Protein AF-V6L851-F1 (afdb_monomer_lite)

Structure (mmCIF, N/CA/C/O backbone):
data_AF-V6L851-F1
#
_entry.id   AF-V6L851-F1
#
loop_
_atom_site.group_PDB
_atom_site.id
_atom_site.type_symbol
_atom_site.label_atom_id
_atom_site.label_alt_id
_atom_site.label_comp_id
_atom_site.label_asym_id
_atom_site.label_entity_id
_atom_site.label_seq_id
_atom_site.pdbx_PDB_ins_code
_atom_site.Cartn_x
_atom_site.Cartn_y
_atom_site.Cartn_z
_atom_site.occupancy
_atom_site.B_iso_or_equiv
_atom_site.auth_seq_id
_atom_site.auth_comp_id
_atom_site.auth_asym_id
_atom_site.auth_atom_id
_atom_site.pdbx_PDB_model_num
ATOM 1 N N . MET A 1 1 ? 1.540 -7.406 -17.369 1.00 78.19 1 MET A N 1
ATOM 2 C CA . MET A 1 1 ? 1.016 -6.466 -16.354 1.00 78.19 1 MET A CA 1
ATOM 3 C C . MET A 1 1 ? 0.398 -7.293 -15.248 1.00 78.19 1 MET A C 1
ATOM 5 O O . MET A 1 1 ? -0.256 -8.276 -15.563 1.00 78.19 1 MET A O 1
ATOM 9 N N . PHE A 1 2 ? 0.642 -6.932 -13.994 1.00 88.00 2 PHE A N 1
ATOM 10 C CA . PHE A 1 2 ? 0.051 -7.583 -12.829 1.00 88.00 2 PHE A CA 1
ATOM 11 C C . PHE A 1 2 ? -0.768 -6.554 -12.055 1.00 88.00 2 PHE A C 1
ATOM 13 O O . PHE A 1 2 ? -0.279 -5.454 -11.803 1.00 88.00 2 PHE A O 1
ATOM 20 N N . ALA A 1 3 ? -1.997 -6.910 -11.696 1.00 93.75 3 ALA A N 1
ATOM 21 C CA . ALA A 1 3 ? -2.876 -6.087 -10.881 1.00 93.75 3 ALA A CA 1
ATOM 22 C C . ALA A 1 3 ? -3.362 -6.904 -9.684 1.00 93.75 3 ALA A C 1
ATOM 24 O O . ALA A 1 3 ? -3.614 -8.103 -9.808 1.00 93.75 3 ALA A O 1
ATOM 25 N N . SER A 1 4 ? -3.479 -6.252 -8.535 1.00 96.06 4 SER A N 1
ATOM 26 C CA . SER A 1 4 ? -4.003 -6.847 -7.312 1.00 96.06 4 SER A CA 1
ATOM 27 C C . SER A 1 4 ? -4.871 -5.839 -6.583 1.00 96.06 4 SER A C 1
ATOM 29 O O . SER A 1 4 ? -4.659 -4.632 -6.694 1.00 96.06 4 SER A O 1
ATOM 31 N N . ARG A 1 5 ? -5.830 -6.346 -5.820 1.00 97.19 5 ARG A N 1
ATOM 32 C CA . ARG A 1 5 ? -6.701 -5.548 -4.975 1.00 97.19 5 ARG A CA 1
ATOM 33 C C . ARG A 1 5 ? -6.783 -6.167 -3.596 1.00 97.19 5 ARG A C 1
ATOM 35 O O . ARG A 1 5 ? -6.938 -7.379 -3.465 1.00 97.19 5 ARG A O 1
ATOM 42 N N . VAL A 1 6 ? -6.702 -5.311 -2.588 1.00 96.62 6 VAL A N 1
ATOM 43 C CA . VAL A 1 6 ? -6.888 -5.670 -1.186 1.00 96.62 6 VAL A CA 1
ATOM 44 C C . VAL A 1 6 ? -7.987 -4.785 -0.615 1.00 96.62 6 VAL A C 1
ATOM 46 O O . VAL A 1 6 ? -7.884 -3.560 -0.674 1.00 96.62 6 VAL A O 1
ATOM 49 N N . ASP A 1 7 ? -9.018 -5.407 -0.053 1.00 98.19 7 ASP A N 1
ATOM 50 C CA . ASP A 1 7 ? -10.091 -4.740 0.681 1.00 98.19 7 ASP A CA 1
ATOM 51 C C . ASP A 1 7 ? -10.039 -5.189 2.154 1.00 98.19 7 ASP A C 1
ATOM 53 O O . ASP A 1 7 ? -9.730 -6.346 2.452 1.00 98.19 7 ASP A O 1
ATOM 57 N N . ALA A 1 8 ? -10.313 -4.268 3.080 1.00 97.75 8 ALA A N 1
ATOM 58 C CA . ALA A 1 8 ? -10.423 -4.568 4.504 1.00 97.75 8 ALA A CA 1
ATOM 59 C C . ALA A 1 8 ? -11.415 -3.628 5.197 1.00 97.75 8 ALA A C 1
ATOM 61 O O . ALA A 1 8 ? -11.254 -2.408 5.158 1.00 97.75 8 ALA A O 1
ATOM 62 N N . ASP A 1 9 ? -12.380 -4.196 5.922 1.00 98.50 9 ASP A N 1
ATOM 63 C CA . ASP A 1 9 ? -13.357 -3.410 6.688 1.00 98.50 9 ASP A CA 1
ATOM 64 C C . ASP A 1 9 ? -12.690 -2.654 7.846 1.00 98.50 9 ASP A C 1
ATOM 66 O O . ASP A 1 9 ? -13.056 -1.523 8.172 1.00 98.50 9 ASP A O 1
ATOM 70 N N . ARG A 1 10 ? -11.672 -3.267 8.467 1.00 97.75 10 ARG A N 1
ATOM 71 C CA . ARG A 1 10 ? -10.898 -2.680 9.565 1.00 97.75 10 ARG A CA 1
ATOM 72 C C . ARG A 1 10 ? -9.435 -3.102 9.495 1.00 97.75 10 ARG A C 1
ATOM 74 O O . ARG A 1 10 ? -9.124 -4.290 9.517 1.00 97.75 10 ARG A O 1
ATOM 81 N N . LEU A 1 11 ? -8.539 -2.120 9.507 1.00 96.75 11 LEU A N 1
ATOM 82 C CA . LEU A 1 11 ? -7.092 -2.306 9.572 1.00 96.75 11 LEU A CA 1
ATOM 83 C C . LEU A 1 11 ? -6.523 -1.503 10.742 1.00 96.75 11 LEU A C 1
ATOM 85 O O . LEU A 1 11 ? -6.700 -0.288 10.808 1.00 96.75 11 LEU A O 1
ATOM 89 N N . ARG A 1 12 ? -5.835 -2.175 11.669 1.00 97.12 12 ARG A N 1
ATOM 90 C CA . ARG A 1 12 ? -5.255 -1.542 12.859 1.00 97.12 12 ARG A CA 1
ATOM 91 C C . ARG A 1 12 ? -3.744 -1.718 12.887 1.00 97.12 12 ARG A C 1
ATOM 93 O O . ARG A 1 12 ? -3.253 -2.842 12.949 1.00 97.12 12 ARG A O 1
ATOM 100 N N . PHE A 1 13 ? -3.032 -0.600 12.942 1.00 96.75 13 PHE A N 1
ATOM 101 C CA . PHE A 1 13 ? -1.604 -0.549 13.219 1.00 96.75 13 PHE A CA 1
ATOM 102 C C . PHE A 1 13 ? -1.398 -0.275 14.706 1.00 96.75 13 PHE A C 1
ATOM 104 O O . PHE A 1 13 ? -1.955 0.679 15.253 1.00 96.75 13 PHE A O 1
ATOM 111 N N . ARG A 1 14 ? -0.636 -1.143 15.379 1.00 96.69 14 ARG A N 1
ATOM 112 C CA . ARG A 1 14 ? -0.235 -0.918 16.778 1.00 96.69 14 ARG A CA 1
ATOM 113 C C . ARG A 1 14 ? 0.920 0.072 16.869 1.00 96.69 14 ARG A C 1
ATOM 115 O O . ARG A 1 14 ? 0.905 0.911 17.752 1.00 96.69 14 ARG A O 1
ATOM 122 N N . ASP A 1 15 ? 1.817 0.010 15.893 1.00 95.69 15 ASP A N 1
ATOM 123 C CA . ASP A 1 15 ? 2.992 0.858 15.743 1.00 95.69 15 ASP A CA 1
ATOM 124 C C . ASP A 1 15 ? 3.188 1.187 14.260 1.00 95.69 15 ASP A C 1
ATOM 126 O O . ASP A 1 15 ? 2.498 0.641 13.391 1.00 95.69 15 ASP A O 1
ATOM 130 N N . ARG A 1 16 ? 4.142 2.073 13.959 1.00 94.94 16 ARG A N 1
ATOM 131 C CA . ARG A 1 16 ? 4.534 2.358 12.576 1.00 94.94 16 ARG A CA 1
ATOM 132 C C . ARG A 1 16 ? 4.966 1.051 11.885 1.00 94.94 16 ARG A C 1
ATOM 134 O O . ARG A 1 16 ? 5.902 0.417 12.364 1.00 94.94 16 ARG A O 1
ATOM 141 N N . PRO A 1 17 ? 4.362 0.670 10.745 1.00 92.62 17 PRO A N 1
ATOM 142 C CA . PRO A 1 17 ? 4.794 -0.513 10.018 1.00 92.62 17 PRO A CA 1
ATOM 143 C C . PRO A 1 17 ? 6.169 -0.289 9.379 1.00 92.62 17 PRO A C 1
ATOM 145 O O . PRO A 1 17 ? 6.431 0.750 8.761 1.00 92.62 17 PRO A O 1
ATOM 148 N N . GLU A 1 18 ? 7.032 -1.292 9.489 1.00 91.19 18 GLU A N 1
ATOM 149 C CA . GLU A 1 18 ? 8.280 -1.365 8.737 1.00 91.19 18 GLU A CA 1
ATOM 150 C C . GLU A 1 18 ? 8.009 -2.058 7.402 1.00 91.19 18 GLU A C 1
ATOM 152 O O . GLU A 1 18 ? 7.623 -3.225 7.351 1.00 91.19 18 GLU A O 1
ATOM 157 N N . THR A 1 19 ? 8.166 -1.320 6.304 1.00 84.75 19 THR A N 1
ATOM 158 C CA . THR A 1 19 ? 7.952 -1.839 4.950 1.00 84.75 19 THR A CA 1
ATOM 159 C C . THR A 1 19 ? 9.182 -1.587 4.096 1.00 84.75 19 THR A C 1
ATOM 161 O O . THR A 1 19 ? 9.646 -0.448 4.020 1.00 84.75 19 THR A O 1
ATOM 164 N N . ASP A 1 20 ? 9.653 -2.620 3.404 1.00 80.81 20 ASP A N 1
ATOM 165 C CA . ASP A 1 20 ? 10.746 -2.547 2.435 1.00 80.81 20 ASP A CA 1
ATOM 166 C C . ASP A 1 20 ? 10.273 -3.110 1.089 1.00 80.81 20 ASP A C 1
ATOM 168 O O . ASP A 1 20 ? 9.601 -4.142 1.040 1.00 80.81 20 ASP A O 1
ATOM 172 N N . VAL A 1 21 ? 10.606 -2.428 -0.009 1.00 72.81 21 VAL A N 1
ATOM 173 C CA . VAL A 1 21 ? 10.260 -2.857 -1.370 1.00 72.81 21 VAL A CA 1
ATOM 174 C C . VAL A 1 21 ? 11.549 -3.028 -2.153 1.00 72.81 21 VAL A C 1
ATOM 176 O O . VAL A 1 21 ? 12.225 -2.058 -2.485 1.00 72.81 21 VAL A O 1
ATOM 179 N N . ARG A 1 22 ? 11.878 -4.278 -2.487 1.00 70.50 22 ARG A N 1
ATOM 180 C CA . ARG A 1 22 ? 13.081 -4.607 -3.257 1.00 70.50 22 ARG A CA 1
ATOM 181 C C . ARG A 1 22 ? 12.718 -4.978 -4.685 1.00 70.50 22 ARG A C 1
ATOM 183 O O . ARG A 1 22 ? 12.137 -6.033 -4.927 1.00 70.50 22 ARG A O 1
ATOM 190 N N . PHE A 1 23 ? 13.137 -4.151 -5.637 1.00 68.00 23 PHE A N 1
ATOM 191 C CA . PHE A 1 23 ? 13.114 -4.502 -7.053 1.00 68.00 23 PHE A CA 1
ATOM 192 C C . PHE A 1 23 ? 14.469 -5.062 -7.475 1.00 68.00 23 PHE A C 1
ATOM 194 O O . PHE A 1 23 ? 15.484 -4.377 -7.397 1.00 68.00 23 PHE A O 1
ATOM 201 N N . ARG A 1 24 ? 14.489 -6.301 -7.976 1.00 66.06 24 ARG A N 1
ATOM 202 C CA . ARG A 1 24 ? 15.636 -6.818 -8.734 1.00 66.06 24 ARG A CA 1
ATOM 203 C C . ARG A 1 24 ? 15.390 -6.553 -10.219 1.00 66.06 24 ARG A C 1
ATOM 205 O O . ARG A 1 24 ? 14.729 -7.333 -10.911 1.00 66.06 24 ARG A O 1
ATOM 212 N N . GLY A 1 25 ? 15.855 -5.396 -10.683 1.00 62.78 25 GLY A N 1
ATOM 213 C CA . GLY A 1 25 ? 15.953 -5.096 -12.110 1.00 62.78 25 GLY A CA 1
ATOM 214 C C . GLY A 1 25 ? 17.023 -5.970 -12.766 1.00 62.78 25 GLY A C 1
ATOM 215 O O . GLY A 1 25 ? 18.009 -6.329 -12.129 1.00 62.78 25 GLY A O 1
ATOM 216 N N . SER A 1 26 ? 16.816 -6.330 -14.026 1.00 67.44 26 SER A N 1
ATOM 217 C CA . SER A 1 26 ? 17.853 -6.880 -14.903 1.00 67.44 26 SER A CA 1
ATOM 218 C C . SER A 1 26 ? 18.118 -5.847 -15.995 1.00 67.44 26 SER A C 1
ATOM 220 O O . SER A 1 26 ? 17.201 -5.093 -16.335 1.00 67.44 26 SER A O 1
ATOM 222 N N . ALA A 1 27 ? 19.340 -5.794 -16.536 1.00 71.75 27 ALA A N 1
ATOM 223 C CA . ALA A 1 27 ? 19.646 -4.925 -17.673 1.00 71.75 27 ALA A CA 1
ATOM 224 C C . ALA A 1 27 ? 18.601 -5.137 -18.784 1.00 71.75 27 ALA A C 1
ATOM 226 O O . ALA A 1 27 ? 18.185 -6.267 -19.047 1.00 71.75 27 ALA A O 1
ATOM 227 N N . GLY A 1 28 ? 18.090 -4.038 -19.337 1.00 71.19 28 GLY A N 1
ATOM 228 C CA . GLY A 1 28 ? 17.029 -4.066 -20.341 1.00 71.19 28 GLY A CA 1
ATOM 229 C C . GLY A 1 28 ? 15.631 -4.364 -19.853 1.00 71.19 28 GLY A C 1
ATOM 230 O O . GLY A 1 28 ? 14.759 -4.623 -20.673 1.00 71.19 28 GLY A O 1
ATOM 231 N N . ARG A 1 29 ? 15.374 -4.298 -18.545 1.00 71.75 29 ARG A N 1
ATOM 232 C CA . ARG A 1 29 ? 14.023 -4.415 -17.997 1.00 71.75 29 ARG A CA 1
ATOM 233 C C . ARG A 1 29 ? 13.686 -3.238 -17.092 1.00 71.75 29 ARG A C 1
ATOM 235 O O . ARG A 1 29 ? 14.164 -3.153 -15.962 1.00 71.75 29 ARG A O 1
ATOM 242 N N . THR A 1 30 ? 12.777 -2.384 -17.545 1.00 76.50 30 THR A N 1
ATOM 243 C CA . THR A 1 30 ? 12.172 -1.330 -16.722 1.00 76.50 30 THR A CA 1
ATOM 244 C C . THR A 1 30 ? 10.945 -1.893 -16.014 1.00 76.50 30 THR A C 1
ATOM 246 O O . THR A 1 30 ? 10.125 -2.570 -16.633 1.00 76.50 30 THR A O 1
ATOM 249 N N . SER A 1 31 ? 10.795 -1.633 -14.715 1.00 78.69 31 SER A N 1
ATOM 250 C CA . SER A 1 31 ? 9.580 -1.968 -13.961 1.00 78.69 31 SER A CA 1
ATOM 251 C C . SER A 1 31 ? 9.048 -0.734 -13.245 1.00 78.69 31 SER A C 1
ATOM 253 O O . SER A 1 31 ? 9.826 0.043 -12.704 1.00 78.69 31 SER A O 1
ATOM 255 N N . ALA A 1 32 ? 7.730 -0.564 -13.244 1.00 82.56 32 ALA A N 1
ATOM 256 C CA . ALA A 1 32 ? 7.042 0.513 -12.551 1.00 82.56 32 ALA A CA 1
ATOM 257 C C . ALA A 1 32 ? 5.908 -0.067 -11.703 1.00 82.56 32 ALA A C 1
ATOM 259 O O . ALA A 1 32 ? 5.076 -0.830 -12.206 1.00 82.56 32 ALA A O 1
ATOM 260 N N . SER A 1 33 ? 5.878 0.312 -10.426 1.00 86.25 33 SER A N 1
ATOM 261 C CA . SER A 1 33 ? 4.801 -0.013 -9.491 1.00 86.25 33 SER A CA 1
ATOM 262 C C . SER A 1 33 ? 4.011 1.227 -9.103 1.00 86.25 33 SER A C 1
ATOM 264 O O . SER A 1 33 ? 4.602 2.274 -8.842 1.00 86.25 33 SER A O 1
ATOM 266 N N . ARG A 1 34 ? 2.691 1.088 -8.987 1.00 88.50 34 ARG A N 1
ATOM 267 C CA . ARG A 1 34 ? 1.778 2.139 -8.533 1.00 88.50 34 ARG A CA 1
ATOM 268 C C . ARG A 1 34 ? 0.728 1.537 -7.608 1.00 88.50 34 ARG A C 1
ATOM 270 O O . ARG A 1 34 ? 0.254 0.434 -7.859 1.00 88.50 34 ARG A O 1
ATOM 277 N N . SER A 1 35 ? 0.355 2.268 -6.564 1.00 91.94 35 SER A N 1
ATOM 278 C CA . SER A 1 35 ? -0.802 1.933 -5.733 1.00 91.94 35 SER A CA 1
ATOM 279 C C . SER A 1 35 ? -1.752 3.113 -5.657 1.00 91.94 35 SER A C 1
ATOM 281 O O . SER A 1 35 ? -1.291 4.234 -5.453 1.00 91.94 35 SER A O 1
ATOM 283 N N . GLU A 1 36 ? -3.048 2.850 -5.750 1.00 95.88 36 GLU A N 1
ATOM 284 C CA . GLU A 1 36 ? -4.100 3.786 -5.362 1.00 95.88 36 GLU A CA 1
ATOM 285 C C . GLU A 1 36 ? -4.734 3.293 -4.063 1.00 95.88 36 GLU A C 1
ATOM 287 O O . GLU A 1 36 ? -4.935 2.090 -3.870 1.00 95.88 36 GLU A O 1
ATOM 292 N N . ARG A 1 37 ? -4.986 4.216 -3.132 1.00 97.00 37 ARG A N 1
ATOM 293 C CA . ARG A 1 37 ? -5.447 3.887 -1.782 1.00 97.00 37 ARG A CA 1
ATOM 294 C C . ARG A 1 37 ? -6.680 4.695 -1.429 1.00 97.00 37 ARG A C 1
ATOM 296 O O . ARG A 1 37 ? -6.731 5.899 -1.665 1.00 97.00 37 ARG A O 1
ATOM 303 N N . ARG A 1 38 ? -7.647 4.031 -0.800 1.00 98.31 38 ARG A N 1
ATOM 304 C CA . ARG A 1 38 ? -8.803 4.660 -0.161 1.00 98.31 38 ARG A CA 1
ATOM 305 C C . ARG A 1 38 ? -8.735 4.422 1.339 1.00 98.31 38 ARG A C 1
ATOM 307 O O . ARG A 1 38 ? -8.489 3.299 1.773 1.00 98.31 38 ARG A O 1
ATOM 314 N N . ASN A 1 39 ? -8.976 5.484 2.108 1.00 97.38 39 ASN A N 1
ATOM 315 C CA . ASN A 1 39 ? -9.016 5.483 3.576 1.00 97.38 39 ASN A CA 1
ATOM 316 C C . ASN A 1 39 ? -7.733 4.979 4.265 1.00 97.38 39 ASN A C 1
ATOM 318 O O . ASN A 1 39 ? -7.731 4.695 5.462 1.00 97.38 39 ASN A O 1
ATOM 322 N N . LEU A 1 40 ? -6.624 4.924 3.527 1.00 96.38 40 LEU A N 1
ATOM 323 C CA . LEU A 1 40 ? -5.304 4.573 4.026 1.00 96.38 40 LEU A CA 1
ATOM 324 C C . LEU A 1 40 ? -4.286 5.546 3.417 1.00 96.38 40 LEU A C 1
ATOM 326 O O . LEU A 1 40 ? -4.247 5.669 2.191 1.00 96.38 40 LEU A O 1
ATOM 330 N N . PRO A 1 41 ? -3.468 6.240 4.226 1.00 94.19 41 PRO A N 1
ATOM 331 C CA . PRO A 1 41 ? -2.463 7.154 3.703 1.00 94.19 41 PRO A CA 1
ATOM 332 C C . PRO A 1 41 ? -1.358 6.403 2.950 1.00 94.19 41 PRO A C 1
ATOM 334 O O . PRO A 1 41 ? -1.110 5.212 3.172 1.00 94.19 41 PRO A O 1
ATOM 337 N N . ASP A 1 42 ? -0.625 7.126 2.105 1.00 89.88 42 ASP A N 1
ATOM 338 C CA . ASP A 1 42 ? 0.547 6.583 1.408 1.00 89.88 42 ASP A CA 1
ATOM 339 C C . ASP A 1 42 ? 1.638 6.122 2.384 1.00 89.88 42 ASP A C 1
ATOM 341 O O . ASP A 1 42 ? 2.297 5.100 2.161 1.00 89.88 42 ASP A O 1
ATOM 345 N N . ARG A 1 43 ? 1.774 6.816 3.518 1.00 92.00 43 ARG A N 1
ATOM 346 C CA . ARG A 1 43 ? 2.664 6.435 4.614 1.00 92.00 43 ARG A CA 1
ATOM 347 C C . ARG A 1 43 ? 1.914 6.436 5.940 1.00 92.00 43 ARG A C 1
ATOM 349 O O . ARG A 1 43 ? 1.449 7.476 6.390 1.00 92.00 43 ARG A O 1
ATOM 356 N N . VAL A 1 44 ? 1.861 5.275 6.58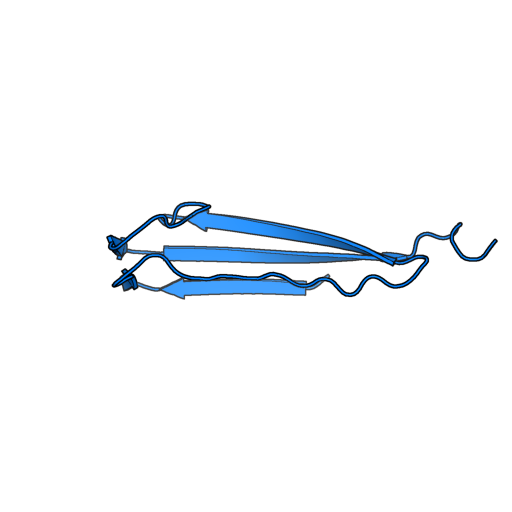6 1.00 94.62 44 VAL A N 1
ATOM 357 C CA . VAL A 1 44 ? 1.416 5.146 7.978 1.00 94.62 44 VAL A CA 1
ATOM 358 C C . VAL A 1 44 ? 2.608 5.464 8.879 1.00 94.62 44 VAL A C 1
ATOM 360 O O . VAL A 1 44 ? 3.653 4.823 8.776 1.00 94.62 44 VAL A O 1
ATOM 363 N N . THR A 1 45 ? 2.488 6.492 9.717 1.00 93.94 45 THR A N 1
ATOM 364 C CA . THR A 1 45 ? 3.598 7.015 10.534 1.00 93.94 45 THR A CA 1
ATOM 365 C C . THR A 1 45 ? 3.557 6.574 11.993 1.00 93.94 45 THR A C 1
ATOM 367 O O . THR A 1 45 ? 4.531 6.796 12.707 1.00 93.94 45 THR A O 1
ATOM 370 N N . GLY A 1 46 ? 2.485 5.915 12.431 1.00 92.50 46 GLY A N 1
ATOM 371 C CA . GLY A 1 46 ? 2.320 5.470 13.809 1.00 92.50 46 GLY A CA 1
ATOM 372 C C . GLY A 1 46 ? 1.079 4.606 13.999 1.00 92.50 46 GLY A C 1
ATOM 373 O O . GLY A 1 46 ? 0.483 4.135 13.029 1.00 92.50 46 GLY A O 1
ATOM 374 N N . ALA A 1 47 ? 0.712 4.403 15.262 1.00 95.62 47 ALA A N 1
ATOM 375 C CA . ALA A 1 47 ? -0.487 3.673 15.645 1.00 95.62 47 ALA A CA 1
ATOM 376 C C . ALA A 1 47 ? -1.751 4.313 15.053 1.00 95.62 47 ALA A C 1
ATOM 378 O O . AL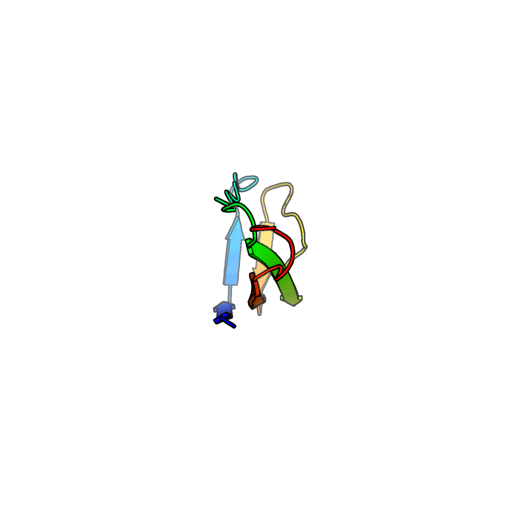A A 1 47 ? -1.856 5.537 14.953 1.00 95.62 47 ALA A O 1
ATOM 379 N N . GLY A 1 48 ? -2.736 3.492 14.700 1.00 96.75 48 GLY A N 1
ATOM 380 C CA . GLY A 1 48 ? -3.982 3.995 14.139 1.00 96.75 48 GLY A CA 1
ATOM 381 C C . GLY A 1 48 ? -4.921 2.901 13.666 1.00 96.75 48 GLY A C 1
ATOM 382 O O . GLY A 1 48 ? -4.555 1.730 13.545 1.00 96.75 48 GLY A O 1
ATOM 383 N N . GLU A 1 49 ? -6.154 3.303 13.400 1.00 97.62 49 GLU A N 1
ATOM 384 C CA . GLU A 1 49 ? -7.179 2.448 12.827 1.00 97.62 49 GLU A CA 1
ATOM 385 C C . GLU A 1 49 ? -7.740 3.087 11.564 1.00 97.62 49 GLU A C 1
ATOM 387 O O . GLU A 1 49 ? -8.059 4.273 11.538 1.00 97.62 49 GLU A O 1
ATOM 392 N N . HIS A 1 50 ? -7.882 2.264 10.535 1.00 97.00 50 HIS A N 1
ATOM 393 C CA . HIS A 1 50 ? -8.446 2.620 9.247 1.00 97.00 50 HIS A CA 1
ATOM 394 C C . HIS A 1 50 ? -9.642 1.715 8.966 1.00 97.00 50 HIS A C 1
ATOM 396 O O . HIS A 1 50 ? -9.627 0.529 9.312 1.00 97.00 50 HIS A O 1
ATOM 402 N N . ARG A 1 51 ? -10.680 2.283 8.354 1.00 97.94 51 ARG A N 1
ATOM 403 C CA . ARG A 1 51 ? -11.931 1.589 8.033 1.00 97.94 51 ARG A CA 1
ATOM 404 C C . ARG A 1 51 ? -12.247 1.713 6.558 1.00 97.94 51 ARG A C 1
ATOM 406 O O . ARG A 1 51 ? -11.869 2.707 5.935 1.00 97.94 51 ARG A O 1
ATOM 413 N N . ASP A 1 52 ? -12.924 0.700 6.030 1.00 98.25 52 ASP A N 1
ATOM 414 C CA . ASP A 1 52 ? -13.306 0.615 4.618 1.00 98.25 52 ASP A CA 1
ATOM 415 C C . ASP A 1 52 ? -12.099 0.877 3.703 1.00 98.25 52 ASP A C 1
ATOM 417 O O . ASP A 1 52 ? -12.110 1.751 2.827 1.00 98.25 52 ASP A O 1
ATOM 421 N N . VAL A 1 53 ? -11.002 0.176 3.997 1.00 98.31 53 VAL A N 1
ATOM 422 C CA . VAL A 1 53 ? -9.724 0.328 3.309 1.00 98.31 53 VAL A CA 1
ATOM 423 C C . VAL A 1 53 ? -9.778 -0.408 1.985 1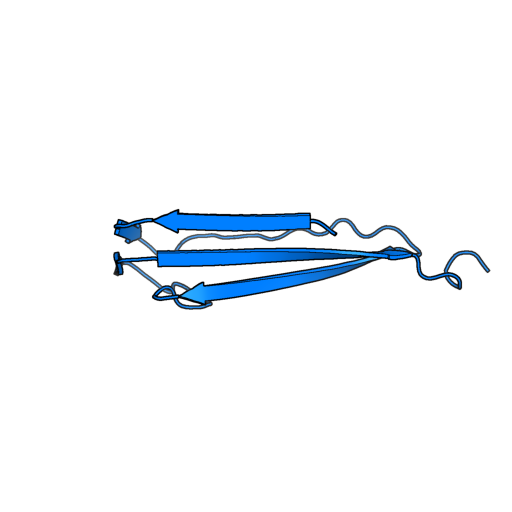.00 98.31 53 VAL A C 1
ATOM 425 O O . VAL A 1 53 ? -10.198 -1.562 1.911 1.00 98.31 53 VAL A O 1
ATOM 428 N N . ARG A 1 54 ? -9.257 0.252 0.951 1.00 98.31 54 ARG A N 1
ATOM 429 C CA . ARG A 1 54 ? -8.965 -0.368 -0.338 1.00 98.31 54 ARG A CA 1
ATOM 430 C C . ARG A 1 54 ? -7.584 0.022 -0.812 1.00 98.31 54 ARG A C 1
ATOM 432 O O . ARG A 1 54 ? -7.219 1.197 -0.751 1.00 98.31 54 ARG A O 1
ATOM 439 N N . VAL A 1 55 ? -6.857 -0.956 -1.329 1.00 96.75 55 VAL A N 1
ATOM 440 C CA . VAL A 1 55 ? -5.589 -0.751 -2.021 1.00 96.75 55 VAL A CA 1
ATOM 441 C C . VAL A 1 55 ? -5.655 -1.473 -3.357 1.00 96.75 55 VAL A C 1
ATOM 443 O O . VAL A 1 55 ? -5.704 -2.701 -3.398 1.00 96.75 55 VAL A O 1
ATOM 446 N N . ASP A 1 56 ? -5.637 -0.705 -4.439 1.00 97.44 56 ASP A N 1
ATOM 447 C CA . ASP A 1 56 ? -5.483 -1.223 -5.794 1.00 97.44 56 ASP A CA 1
ATOM 448 C C . ASP A 1 56 ? -4.003 -1.072 -6.182 1.00 97.44 56 ASP A C 1
ATOM 450 O O . ASP A 1 56 ? -3.432 0.020 -6.136 1.00 97.44 56 ASP A O 1
ATOM 454 N N . TYR A 1 57 ? -3.348 -2.182 -6.514 1.00 92.38 57 TYR A N 1
ATOM 455 C CA . TYR A 1 57 ? -1.922 -2.247 -6.816 1.00 92.38 57 TYR A CA 1
ATOM 456 C C . TYR A 1 57 ? -1.691 -2.658 -8.265 1.00 92.38 57 TYR A C 1
ATOM 458 O O . TYR A 1 57 ? -2.271 -3.627 -8.755 1.00 92.38 57 TYR A O 1
ATOM 466 N N . LEU A 1 58 ? -0.785 -1.951 -8.931 1.00 92.50 58 LEU A N 1
ATOM 467 C CA . LEU A 1 58 ? -0.389 -2.191 -10.306 1.00 92.50 58 LEU A CA 1
ATOM 468 C C . LEU A 1 58 ? 1.125 -2.355 -10.396 1.00 92.50 58 LEU A C 1
ATOM 470 O O . LEU A 1 58 ? 1.884 -1.494 -9.952 1.00 92.50 58 LEU A O 1
ATOM 474 N N . LEU A 1 59 ? 1.556 -3.428 -11.054 1.00 89.06 59 LEU A N 1
ATOM 475 C CA . LEU A 1 59 ? 2.936 -3.651 -11.452 1.00 89.06 59 LEU A CA 1
ATOM 476 C C . LEU A 1 59 ? 3.018 -3.826 -12.968 1.00 89.06 59 LEU A C 1
ATOM 478 O O . LEU A 1 59 ? 2.384 -4.697 -13.576 1.00 89.06 59 LEU A O 1
ATOM 482 N N . THR A 1 60 ? 3.848 -2.998 -13.584 1.00 87.94 60 THR A N 1
ATOM 483 C CA . THR A 1 60 ? 4.151 -3.054 -15.011 1.00 87.94 60 THR A CA 1
ATOM 484 C C . THR A 1 60 ? 5.639 -3.292 -15.208 1.00 87.94 60 THR A C 1
ATOM 486 O O . THR A 1 60 ? 6.465 -2.790 -14.448 1.00 87.94 60 THR A O 1
ATOM 489 N N . SER A 1 61 ? 5.978 -4.061 -16.236 1.00 85.31 61 SER A N 1
ATOM 490 C CA . SER A 1 61 ? 7.356 -4.284 -16.657 1.00 85.31 61 SER A CA 1
ATOM 491 C C . SER A 1 61 ? 7.409 -4.217 -18.174 1.00 85.31 61 SER A C 1
ATOM 493 O O . SER A 1 61 ? 6.497 -4.702 -18.847 1.00 85.31 61 SER A O 1
ATOM 495 N N . ARG A 1 62 ? 8.468 -3.615 -18.703 1.00 83.88 62 ARG A N 1
ATOM 496 C CA . ARG A 1 62 ? 8.747 -3.504 -20.134 1.00 83.88 62 ARG A CA 1
ATOM 497 C C . ARG A 1 62 ? 10.214 -3.849 -20.375 1.00 83.88 62 ARG A C 1
ATOM 499 O O . ARG A 1 62 ? 11.058 -3.586 -19.519 1.00 83.88 62 ARG A O 1
ATOM 506 N N . LEU A 1 63 ? 10.493 -4.447 -21.529 1.00 84.25 63 LEU A N 1
ATOM 507 C CA . LEU A 1 63 ? 11.856 -4.599 -22.020 1.00 84.25 63 LEU A CA 1
ATOM 508 C C . LEU A 1 63 ? 12.284 -3.316 -22.731 1.00 84.25 63 LEU A C 1
ATOM 510 O O . LEU A 1 63 ? 11.527 -2.799 -23.553 1.00 84.25 63 LEU A O 1
ATOM 514 N N . ASP A 1 64 ? 13.465 -2.815 -22.396 1.00 76.94 64 ASP A N 1
ATOM 515 C CA . ASP A 1 64 ? 14.107 -1.743 -23.143 1.00 76.94 64 ASP A CA 1
ATOM 516 C C . ASP A 1 64 ? 14.830 -2.368 -24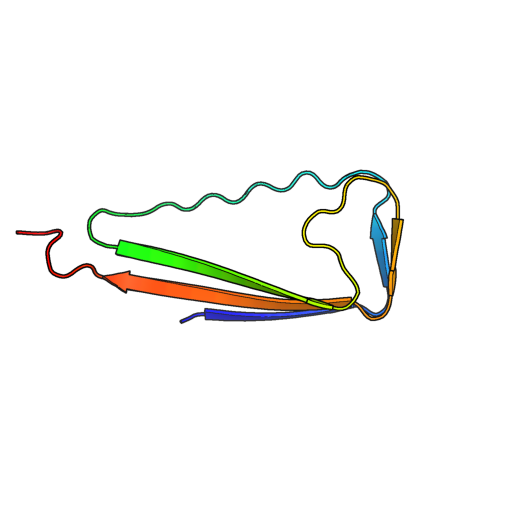.347 1.00 76.94 64 ASP A C 1
ATOM 518 O O . ASP A 1 64 ? 15.796 -3.114 -24.151 1.00 76.94 64 ASP A O 1
ATOM 522 N N . PRO A 1 65 ? 14.358 -2.129 -25.583 1.00 67.75 65 PRO A N 1
ATOM 523 C CA . PRO A 1 65 ? 14.924 -2.753 -26.774 1.00 67.75 65 PRO A CA 1
ATOM 524 C C . PRO A 1 65 ? 16.376 -2.336 -27.057 1.00 67.75 65 PRO A C 1
A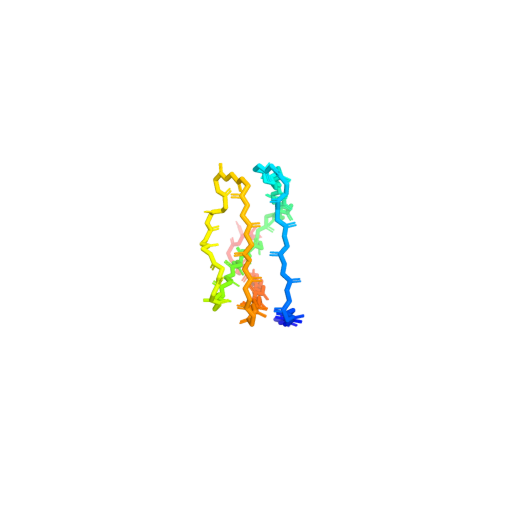TOM 526 O O . PRO A 1 65 ? 17.030 -2.998 -27.855 1.00 67.75 65 PRO A O 1
ATOM 529 N N . LEU A 1 66 ? 16.895 -1.281 -26.416 1.00 68.31 66 LEU A N 1
ATOM 530 C CA . LEU A 1 66 ? 18.266 -0.798 -26.626 1.00 68.31 66 LEU A CA 1
ATOM 531 C C . LEU A 1 66 ? 19.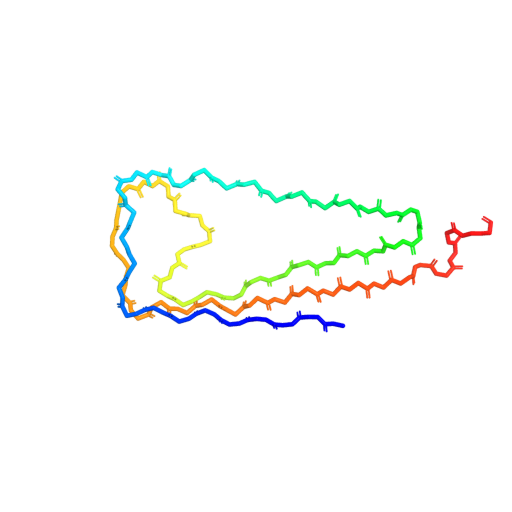280 -1.335 -25.613 1.00 68.31 66 LEU A C 1
ATOM 533 O O . LEU A 1 66 ? 20.473 -1.109 -25.755 1.00 68.31 66 LEU A O 1
ATOM 537 N N . ALA A 1 67 ? 18.842 -2.064 -24.591 1.00 62.94 67 ALA A N 1
ATOM 538 C CA . ALA A 1 67 ? 19.718 -2.469 -23.494 1.00 62.94 67 ALA A CA 1
ATOM 539 C C . ALA A 1 67 ? 20.550 -3.739 -23.757 1.00 62.94 67 ALA A C 1
ATOM 541 O O . ALA A 1 67 ? 21.172 -4.270 -22.836 1.00 62.94 67 ALA A O 1
ATOM 542 N N . GLY A 1 68 ? 20.532 -4.236 -24.994 1.00 59.88 68 GLY A N 1
ATOM 543 C CA . GLY A 1 68 ? 21.377 -5.331 -25.474 1.00 59.88 68 GLY A CA 1
ATOM 544 C C . GLY A 1 68 ? 22.165 -4.988 -26.742 1.00 59.88 68 GLY A C 1
ATOM 545 O O . GLY A 1 68 ? 22.657 -5.915 -27.381 1.00 59.88 68 GLY A O 1
ATOM 546 N N . ALA A 1 69 ? 22.231 -3.704 -27.121 1.00 52.91 69 ALA A N 1
ATOM 547 C CA . ALA A 1 69 ? 23.007 -3.194 -28.254 1.00 52.91 69 ALA A CA 1
ATOM 548 C C . ALA A 1 69 ? 24.309 -2.533 -27.784 1.00 52.91 69 ALA A C 1
ATOM 550 O O . ALA A 1 69 ? 24.286 -1.896 -26.705 1.00 52.91 69 ALA A O 1
#

Sequence (69 aa):
MFASRVDADRLRFRDRPETDVRFRGSAGRTSASRSERRNLPDRVTGAGEHRDVRVDYLLTSRLDPLAGA

pLDDT: mean 87.19, std 11.97, range [52.91, 98.5]

Radius of gyration: 16.13 Å; chains: 1; bounding box: 36×15×45 Å

Foldseek 3Di:
DDKDKDWDQKDWDQFFDDDDDDDDDDQQKDKDKDKDKDQDDPGDHTTDMGGGIMIIIDMDMDGRPPRVD

Secondary structure (DSSP, 8-state):
-EEEEEEEEEEEESS-----------TTEEEEEEEEEESS-SS--SSEEEEEEEEEEEEEEEE-TTTT-